Protein AF-A0A0S7EU68-F1 (afdb_monomer)

InterPro domains:
  IPR000337 GPCR, family 3 [PR00248] (78-100)
  IPR000337 GPCR, family 3 [PR00248] (123-144)
  IPR017978 GPCR family 3, C-terminal [PF00003] (44-148)
  IPR017978 GPCR family 3, C-terminal [PS50259] (50-148)
  IPR017979 GPCR, family 3, conserved site [PS00980] (1-23)
  IPR038550 GPCR, family 3, nine cysteines domain superfamily [G3DSA:2.10.50.30] (1-51)
  IPR050726 Metabotropic Glutamate Receptor [PTHR24060] (1-148)

Sequence (162 aa):
CCWHCESCDGYQYQADTYTCKMCRFDLRPNENHTGCVPIPIVKLEWSSPWAVIPVLIAVLGIIATLLVVATFVRYNDTPIVKASGRELSYVLLTGIFLCYATTFLMISTPDVFVCSLRRIFLGLGMSISYAALLTKTNRIYRIFEQGRCLSVLLDSSLQPLS

Solvent-accessible surface area (backbone atoms only — not comparable to full-atom values): 9303 Å² total; per-residue (Å²): 137,91,80,84,90,76,81,69,60,88,54,22,17,47,78,47,102,89,41,68,41,73,45,57,95,73,34,36,39,39,99,81,26,68,43,66,37,74,64,77,84,85,67,81,52,77,85,38,67,83,51,42,54,61,49,54,52,29,53,53,47,50,54,51,50,50,53,49,51,51,47,49,66,73,48,60,84,40,67,68,55,64,72,71,36,58,69,52,54,54,48,32,52,50,12,52,50,37,48,38,52,40,57,55,50,67,71,45,76,97,39,77,66,50,55,51,48,43,56,50,38,55,52,50,16,52,51,41,32,50,51,36,50,51,51,52,50,52,55,52,51,50,52,54,49,52,51,51,51,50,53,52,49,52,56,62,68,57,61,81,77,118

Structure (mmCIF, N/CA/C/O backbone):
data_AF-A0A0S7EU68-F1
#
_entry.id   AF-A0A0S7EU68-F1
#
loop_
_atom_site.group_PDB
_atom_site.id
_atom_site.type_symbol
_atom_site.label_atom_id
_atom_site.label_alt_id
_atom_site.label_comp_id
_atom_site.label_asym_id
_atom_site.label_entity_id
_atom_site.label_seq_id
_atom_site.pdbx_PDB_ins_code
_atom_site.Cartn_x
_atom_site.Cartn_y
_atom_site.Cartn_z
_atom_site.occupancy
_atom_site.B_iso_or_equiv
_atom_site.auth_seq_id
_atom_site.auth_comp_id
_atom_site.auth_asym_id
_atom_site.auth_atom_id
_atom_site.pdbx_PDB_model_num
ATOM 1 N N . CYS A 1 1 ? 41.300 20.679 -42.059 1.00 75.75 1 CYS A N 1
ATOM 2 C CA . CYS A 1 1 ? 39.995 20.581 -41.373 1.00 75.75 1 CYS A CA 1
ATOM 3 C C . CYS A 1 1 ? 40.240 20.465 -39.873 1.00 75.75 1 CYS A C 1
ATOM 5 O O . CYS A 1 1 ? 40.779 19.445 -39.463 1.00 75.75 1 CYS A O 1
ATOM 7 N N . CYS A 1 2 ? 39.914 21.495 -39.086 1.00 85.88 2 CYS A N 1
ATOM 8 C CA . CYS A 1 2 ? 39.972 21.440 -37.621 1.00 85.88 2 CYS A CA 1
ATOM 9 C C . CYS A 1 2 ? 38.558 21.210 -37.087 1.00 85.88 2 CYS A C 1
ATOM 11 O O . CYS A 1 2 ? 37.740 22.123 -37.130 1.00 85.88 2 CYS A O 1
ATOM 13 N N . TRP A 1 3 ? 38.281 19.998 -36.619 1.00 84.88 3 TRP A N 1
ATOM 14 C CA . TRP A 1 3 ? 37.032 19.658 -35.942 1.00 84.88 3 TRP A CA 1
ATOM 15 C C . TRP A 1 3 ? 37.304 19.496 -34.448 1.00 84.88 3 TRP A C 1
ATOM 17 O O . TRP A 1 3 ? 38.377 19.029 -34.064 1.00 84.88 3 TRP A O 1
ATOM 27 N N . HIS A 1 4 ? 36.338 19.883 -33.621 1.00 83.94 4 HIS A N 1
ATOM 28 C CA . HIS A 1 4 ? 36.343 19.597 -32.192 1.00 83.94 4 HIS A CA 1
ATOM 29 C C . HIS A 1 4 ? 35.424 18.400 -31.951 1.00 83.94 4 HIS A C 1
ATOM 31 O O . HIS A 1 4 ? 34.253 18.443 -32.325 1.00 83.94 4 HIS A O 1
ATOM 37 N N . CYS A 1 5 ? 35.973 17.318 -31.401 1.00 85.62 5 CYS A N 1
ATOM 38 C CA . CYS A 1 5 ? 35.199 16.125 -31.086 1.00 85.62 5 CYS A CA 1
ATOM 39 C C . CYS A 1 5 ? 34.630 16.255 -29.677 1.00 85.62 5 CYS A C 1
ATOM 41 O O . CYS A 1 5 ? 35.387 16.309 -28.711 1.00 85.62 5 CYS A O 1
ATOM 43 N N . GLU A 1 6 ? 33.307 16.243 -29.583 1.00 84.44 6 GLU A N 1
ATOM 44 C CA . GLU A 1 6 ? 32.572 16.189 -28.327 1.00 84.44 6 GLU A CA 1
ATOM 45 C C . GLU A 1 6 ? 31.592 15.016 -28.385 1.00 84.44 6 GLU A C 1
ATOM 47 O O . GLU A 1 6 ? 30.959 14.759 -29.412 1.00 84.44 6 GLU A O 1
ATOM 52 N N . SER A 1 7 ? 31.513 14.254 -27.301 1.00 81.69 7 SER A N 1
ATOM 53 C CA . SER A 1 7 ? 30.583 13.135 -27.169 1.00 81.69 7 SER A CA 1
ATOM 54 C C . SER A 1 7 ? 29.162 13.648 -26.926 1.00 81.69 7 SER A C 1
ATOM 56 O O . SER A 1 7 ? 28.958 14.480 -26.045 1.00 81.69 7 SER A O 1
ATOM 58 N N . CYS A 1 8 ? 28.175 13.129 -27.671 1.00 82.81 8 CYS A N 1
ATOM 59 C CA . CYS A 1 8 ? 26.764 13.419 -27.403 1.00 82.81 8 CYS A CA 1
ATOM 60 C C . CYS A 1 8 ? 26.403 12.923 -25.990 1.00 82.81 8 CYS A C 1
ATOM 62 O O . CYS A 1 8 ? 26.530 11.733 -25.704 1.00 82.81 8 CYS A O 1
ATOM 64 N N . ASP A 1 9 ? 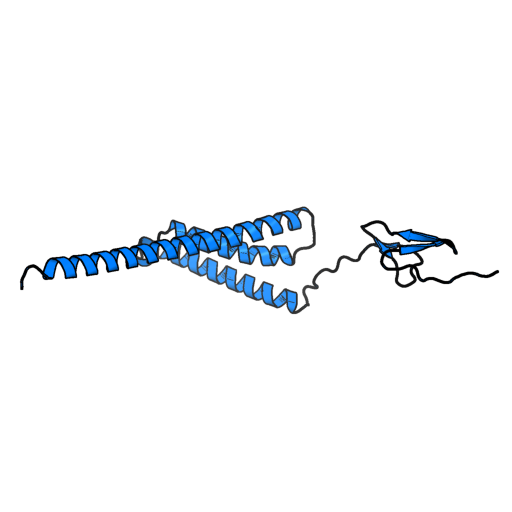25.951 13.824 -25.121 1.00 79.31 9 ASP A N 1
ATOM 65 C CA . ASP A 1 9 ? 25.712 13.517 -23.710 1.00 79.31 9 ASP A CA 1
ATOM 66 C C . ASP A 1 9 ? 24.279 13.023 -23.427 1.00 79.31 9 ASP A C 1
ATOM 68 O O . ASP A 1 9 ? 23.303 13.392 -24.095 1.00 79.31 9 ASP A O 1
ATOM 72 N N . GLY A 1 10 ? 24.152 12.191 -22.391 1.00 82.19 10 GLY A N 1
ATOM 73 C CA . GLY A 1 10 ? 22.879 11.807 -21.783 1.00 82.19 10 GLY A CA 1
ATOM 74 C C . GLY A 1 10 ? 21.874 11.152 -22.739 1.00 82.19 10 GLY A C 1
ATOM 75 O O . GLY A 1 10 ? 22.014 9.991 -23.112 1.00 82.19 10 GLY A O 1
ATOM 76 N N . TYR A 1 11 ? 20.812 11.891 -23.084 1.00 82.31 11 TYR A N 1
ATOM 77 C CA . TYR A 1 11 ? 19.657 11.421 -23.873 1.00 82.31 11 TYR A CA 1
ATOM 78 C C . TYR A 1 11 ? 19.757 11.740 -25.373 1.00 82.31 11 TYR A C 1
ATOM 80 O O . TYR A 1 11 ? 18.760 11.666 -26.102 1.00 82.31 11 TYR A O 1
ATOM 88 N N . GLN A 1 12 ? 20.938 12.145 -25.835 1.00 86.00 12 GLN A N 1
ATOM 89 C CA . GLN A 1 12 ? 21.172 12.503 -27.227 1.00 86.00 12 GLN A CA 1
ATOM 90 C C . GLN A 1 12 ? 21.737 11.330 -28.031 1.00 86.00 12 GLN A C 1
ATOM 92 O O . GLN A 1 12 ? 22.514 10.523 -27.526 1.00 86.00 12 GLN A O 1
ATOM 97 N N . TYR A 1 13 ? 21.359 11.259 -29.303 1.00 88.19 13 TYR A N 1
ATOM 98 C CA . TYR A 1 13 ? 21.927 10.350 -30.292 1.00 88.19 13 TYR A CA 1
ATOM 99 C C . TYR A 1 13 ? 22.502 11.153 -31.464 1.00 88.19 13 TYR A C 1
ATOM 101 O O . TYR A 1 13 ? 22.061 12.271 -31.751 1.00 88.19 13 TYR A O 1
ATOM 109 N N . GLN A 1 14 ? 23.490 10.587 -32.145 1.00 87.19 14 GLN A N 1
ATOM 110 C CA . GLN A 1 14 ? 24.106 11.161 -33.329 1.00 87.19 14 GLN A CA 1
ATOM 111 C C . GLN A 1 14 ? 23.172 10.974 -34.530 1.00 87.19 14 GLN A C 1
ATOM 113 O O . GLN A 1 14 ? 23.007 9.862 -35.027 1.00 87.19 14 GLN A O 1
ATOM 118 N N . ALA A 1 15 ? 22.544 12.060 -34.984 1.00 84.31 15 ALA A N 1
ATOM 119 C CA . ALA A 1 15 ? 21.666 12.031 -36.154 1.00 84.31 15 ALA A CA 1
ATOM 120 C C . ALA A 1 15 ? 22.454 12.215 -37.458 1.00 84.31 15 ALA A C 1
ATOM 122 O O . ALA A 1 15 ? 22.138 11.586 -38.461 1.00 84.31 15 ALA A O 1
ATOM 123 N 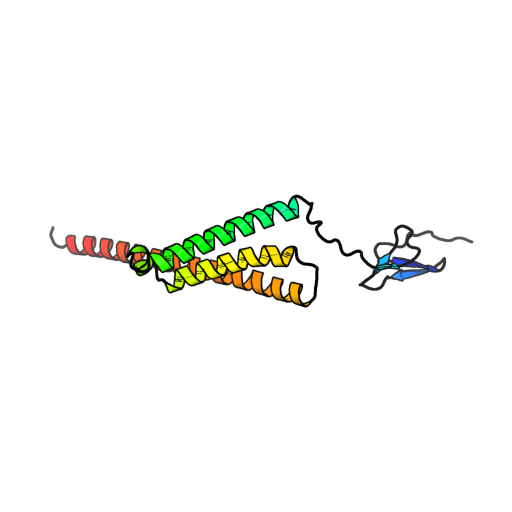N . ASP A 1 16 ? 23.496 13.046 -37.412 1.00 82.50 16 ASP A N 1
ATOM 124 C CA . ASP A 1 16 ? 24.429 13.302 -38.507 1.00 82.50 16 ASP A CA 1
ATOM 125 C C . ASP A 1 16 ? 25.856 13.378 -37.948 1.00 82.50 16 ASP A C 1
ATOM 127 O O . ASP A 1 16 ? 26.050 13.571 -36.747 1.00 82.50 16 ASP A O 1
ATOM 131 N N . THR A 1 17 ? 26.878 13.320 -38.809 1.00 80.88 17 THR A N 1
ATOM 132 C CA . THR A 1 17 ? 28.299 13.412 -38.407 1.00 80.88 17 THR A CA 1
ATOM 133 C C . THR A 1 17 ? 28.621 14.668 -37.580 1.00 80.88 17 THR A C 1
ATOM 135 O O . THR A 1 17 ? 29.595 14.667 -36.832 1.00 80.88 17 THR A O 1
ATOM 138 N N . TYR A 1 18 ? 27.786 15.711 -37.670 1.00 83.38 18 TYR A N 1
ATOM 139 C CA . TYR A 1 18 ? 27.975 17.004 -37.006 1.00 83.38 18 TYR A CA 1
ATOM 140 C C . TYR A 1 18 ? 26.847 17.400 -36.042 1.00 83.38 18 TYR A C 1
ATOM 142 O O . TYR A 1 18 ? 26.931 18.472 -35.448 1.00 83.38 18 TYR A O 1
ATOM 150 N N . THR A 1 19 ? 25.773 16.606 -35.908 1.00 85.19 19 THR A N 1
ATOM 151 C CA . THR A 1 19 ? 24.624 16.990 -35.068 1.00 85.19 19 THR A CA 1
ATOM 152 C C . THR A 1 19 ? 24.160 15.868 -34.142 1.00 85.19 19 THR A C 1
ATOM 154 O O . THR A 1 19 ? 23.893 14.741 -34.566 1.00 85.19 19 THR A O 1
ATOM 157 N N . CYS A 1 20 ? 24.018 16.212 -32.861 1.00 87.75 20 CYS A N 1
ATOM 158 C CA . CYS A 1 20 ? 23.352 15.394 -31.855 1.00 87.75 20 CYS A CA 1
ATOM 159 C C . CYS A 1 20 ? 21.890 15.854 -31.728 1.00 87.75 20 CYS A C 1
ATOM 161 O O . CYS A 1 20 ? 21.607 17.053 -31.671 1.00 87.75 20 CYS A O 1
ATOM 163 N N . LYS A 1 21 ? 20.947 14.912 -31.674 1.00 88.69 21 LYS A N 1
ATOM 164 C CA . LYS A 1 21 ? 19.521 15.184 -31.434 1.00 88.69 21 LYS A CA 1
ATOM 165 C C . LYS A 1 21 ? 19.053 14.438 -30.196 1.00 88.69 21 LYS A C 1
ATOM 167 O O . LYS A 1 21 ? 19.534 13.350 -29.902 1.00 88.69 21 LYS A O 1
ATOM 172 N N . MET A 1 22 ? 18.092 15.004 -29.473 1.00 88.50 22 MET A N 1
ATOM 173 C CA . MET A 1 22 ? 17.472 14.308 -28.344 1.00 88.50 22 MET A CA 1
ATOM 174 C C . MET A 1 22 ? 16.508 13.220 -28.819 1.00 88.50 22 MET A C 1
ATOM 176 O O . MET A 1 22 ? 15.748 13.419 -29.771 1.00 88.50 22 MET A O 1
ATOM 180 N N . CYS A 1 23 ? 16.530 12.074 -28.135 1.00 87.06 23 CYS A N 1
ATOM 181 C CA . CYS A 1 23 ? 15.503 11.051 -28.294 1.00 87.06 23 CYS A CA 1
ATOM 182 C C . CYS A 1 23 ? 14.154 11.537 -27.740 1.00 87.06 23 CYS A C 1
ATOM 184 O O . CYS A 1 23 ? 14.081 12.397 -26.860 1.00 87.06 23 CYS A O 1
ATOM 186 N N . ARG A 1 24 ? 13.063 10.966 -28.261 1.00 85.88 24 ARG A N 1
ATOM 187 C CA . ARG A 1 24 ? 11.713 11.190 -27.727 1.00 85.88 24 ARG A CA 1
ATOM 188 C C . ARG A 1 24 ? 11.607 10.593 -26.314 1.00 85.88 24 ARG A C 1
ATOM 190 O O . ARG A 1 24 ? 12.320 9.649 -26.005 1.00 85.88 24 ARG A O 1
ATOM 197 N N . PHE A 1 25 ? 10.723 11.122 -25.469 1.00 81.88 25 PHE A N 1
ATOM 198 C CA . PHE A 1 25 ? 10.642 10.786 -24.033 1.00 81.88 25 PHE A CA 1
ATOM 199 C C . PHE A 1 25 ? 10.399 9.295 -23.714 1.00 81.88 25 PHE A C 1
ATOM 201 O O . PHE A 1 25 ? 10.705 8.840 -22.617 1.00 81.88 25 PHE A O 1
ATOM 208 N N . ASP A 1 26 ? 9.830 8.540 -24.650 1.00 82.06 26 ASP A N 1
ATOM 209 C CA . ASP A 1 26 ? 9.557 7.100 -24.567 1.00 82.06 26 ASP A CA 1
ATOM 210 C C . ASP A 1 26 ? 10.730 6.218 -25.036 1.00 82.06 26 ASP A C 1
ATOM 212 O O . ASP A 1 26 ? 10.670 4.987 -24.965 1.00 82.06 26 ASP A O 1
ATOM 216 N N . LEU A 1 27 ? 11.808 6.842 -25.509 1.00 86.12 27 LEU A N 1
ATOM 217 C CA . LEU A 1 27 ? 12.965 6.190 -26.100 1.00 86.12 27 LEU A CA 1
ATOM 218 C C . LEU A 1 27 ? 14.240 6.619 -25.365 1.00 86.12 27 LEU A C 1
ATOM 220 O O . LEU A 1 27 ? 14.367 7.744 -24.888 1.00 86.12 27 LEU A O 1
ATOM 224 N N . ARG A 1 28 ? 15.226 5.729 -25.319 1.00 86.12 28 ARG A N 1
ATOM 225 C CA . ARG A 1 28 ? 16.576 6.014 -24.822 1.00 86.12 28 ARG A CA 1
ATOM 226 C C . ARG A 1 28 ? 17.599 5.814 -25.941 1.00 86.12 28 ARG A C 1
ATOM 228 O O . ARG A 1 28 ? 17.362 4.964 -26.801 1.00 86.12 28 ARG A O 1
ATOM 235 N N . PRO A 1 29 ? 18.718 6.554 -25.968 1.00 86.81 29 PRO A N 1
ATOM 236 C CA . PRO A 1 29 ? 19.789 6.267 -26.912 1.00 86.81 29 PRO A CA 1
ATOM 237 C C . PRO A 1 29 ? 20.325 4.846 -26.691 1.00 86.81 29 PRO A C 1
ATOM 239 O O . PRO A 1 29 ? 20.347 4.331 -25.571 1.00 86.81 29 PRO A O 1
ATOM 242 N N . ASN A 1 30 ? 20.694 4.186 -27.785 1.00 85.06 30 ASN A N 1
ATOM 243 C CA . ASN A 1 30 ? 21.389 2.905 -27.739 1.00 85.06 30 ASN A CA 1
ATOM 244 C C . ASN A 1 30 ? 22.811 3.089 -27.173 1.00 85.06 30 ASN A C 1
ATOM 246 O O . ASN A 1 30 ? 23.323 4.203 -27.162 1.00 85.06 30 ASN A O 1
ATOM 250 N N . GLU A 1 31 ? 23.480 2.007 -26.779 1.00 82.69 31 GLU A N 1
ATOM 251 C CA . GLU A 1 31 ? 24.829 2.042 -26.181 1.00 82.69 31 GLU A CA 1
ATOM 252 C C . GLU A 1 31 ? 25.871 2.727 -27.088 1.00 82.69 31 GLU A C 1
ATOM 254 O O . GLU A 1 31 ? 26.777 3.402 -26.614 1.00 82.69 31 GLU A O 1
ATOM 259 N N . ASN A 1 32 ? 25.677 2.640 -28.409 1.00 84.50 32 ASN A N 1
ATOM 260 C CA . ASN A 1 32 ? 26.512 3.303 -29.417 1.00 84.50 32 ASN A CA 1
ATOM 261 C C . ASN A 1 32 ? 26.054 4.730 -29.778 1.00 84.50 32 ASN A C 1
ATOM 263 O O . ASN A 1 32 ? 26.614 5.325 -30.692 1.00 84.50 32 ASN A O 1
ATOM 267 N N . HIS A 1 33 ? 25.000 5.259 -29.145 1.00 82.00 33 HIS A N 1
ATOM 268 C CA . HIS A 1 33 ? 24.402 6.573 -29.428 1.00 82.00 33 HIS A CA 1
ATOM 269 C C . HIS A 1 33 ? 24.065 6.829 -30.913 1.00 82.00 33 HIS A C 1
ATOM 271 O O . HIS A 1 33 ? 23.899 7.970 -31.327 1.00 82.00 33 HIS A O 1
ATOM 277 N N . THR A 1 34 ? 23.902 5.783 -31.728 1.00 84.25 34 THR A N 1
ATOM 278 C CA . THR A 1 34 ? 23.578 5.883 -33.166 1.00 84.25 34 THR A CA 1
ATOM 279 C C . THR A 1 34 ? 22.080 5.959 -33.454 1.00 84.25 34 THR A C 1
ATOM 281 O O . THR A 1 34 ? 21.669 6.261 -34.570 1.00 84.25 34 THR A O 1
ATOM 284 N N . GLY A 1 35 ? 21.239 5.677 -32.461 1.00 85.50 35 GLY A N 1
ATOM 285 C CA . GLY A 1 35 ? 19.791 5.690 -32.610 1.00 85.50 35 GLY A CA 1
ATOM 286 C C . GLY A 1 35 ? 19.073 5.535 -31.277 1.00 85.50 35 GLY A C 1
ATOM 287 O O . GLY A 1 35 ? 19.691 5.258 -30.249 1.00 85.50 35 GLY A O 1
ATOM 288 N N . CYS A 1 36 ? 17.755 5.709 -31.311 1.00 87.62 36 CYS A N 1
ATOM 289 C CA . CYS A 1 36 ? 16.890 5.619 -30.141 1.00 87.62 36 CYS A CA 1
ATOM 290 C C . CYS A 1 36 ? 16.183 4.258 -30.096 1.00 87.62 36 CYS A C 1
ATOM 292 O O . CYS A 1 36 ? 15.590 3.830 -31.084 1.00 87.62 36 CYS A O 1
ATOM 294 N N . VAL A 1 37 ? 16.205 3.602 -28.939 1.00 87.88 37 VAL A N 1
ATOM 295 C CA . VAL A 1 37 ? 15.522 2.331 -28.671 1.00 87.88 37 VAL A CA 1
ATOM 296 C C . VAL A 1 37 ? 14.450 2.516 -27.594 1.00 87.88 37 VAL A C 1
ATOM 298 O O . VAL A 1 37 ? 14.623 3.350 -26.701 1.00 87.88 37 VAL A O 1
ATOM 301 N N . PRO A 1 38 ? 13.334 1.768 -27.641 1.00 84.31 38 PRO A N 1
ATOM 302 C CA . PRO A 1 38 ? 12.308 1.845 -26.607 1.00 84.31 38 PRO A CA 1
ATOM 303 C C . PRO A 1 38 ? 12.863 1.415 -25.252 1.00 84.31 38 PRO A C 1
ATOM 305 O O . PRO A 1 38 ? 13.640 0.464 -25.147 1.00 84.31 38 PRO A O 1
ATOM 308 N N . ILE A 1 39 ? 12.462 2.134 -24.205 1.00 80.44 39 ILE A N 1
ATOM 309 C CA . ILE A 1 39 ? 12.900 1.856 -22.837 1.00 80.44 39 ILE A CA 1
ATOM 310 C C . ILE A 1 39 ? 12.314 0.500 -22.416 1.00 80.44 39 ILE A C 1
ATOM 312 O O . ILE A 1 39 ? 11.090 0.342 -22.413 1.00 80.44 39 ILE A O 1
ATOM 316 N N . PRO A 1 40 ? 13.152 -0.496 -22.072 1.00 72.12 40 PRO A N 1
ATOM 317 C CA . PRO A 1 40 ? 12.649 -1.801 -21.682 1.00 72.12 40 PRO A CA 1
ATOM 318 C C . PRO A 1 40 ? 11.858 -1.681 -20.379 1.00 72.12 40 PRO A C 1
ATOM 320 O O . PRO A 1 40 ? 12.304 -1.062 -19.410 1.00 72.12 40 PRO A O 1
ATOM 323 N N . ILE A 1 41 ? 10.681 -2.302 -20.346 1.00 67.88 41 ILE A N 1
ATOM 324 C CA . ILE A 1 41 ? 9.887 -2.429 -19.126 1.00 67.88 41 ILE A CA 1
ATOM 325 C C . ILE A 1 41 ? 10.612 -3.370 -18.161 1.00 67.88 41 ILE A C 1
ATOM 327 O O . ILE A 1 41 ? 10.537 -4.590 -18.283 1.00 67.88 41 ILE A O 1
ATOM 331 N N . VAL A 1 42 ? 11.331 -2.802 -17.194 1.00 67.06 42 VAL A N 1
ATOM 332 C CA . VAL A 1 42 ? 11.927 -3.573 -16.100 1.00 67.06 42 VAL A CA 1
ATOM 333 C C . VAL A 1 42 ? 10.783 -4.069 -15.220 1.00 67.06 42 VAL A C 1
ATOM 335 O O . VAL A 1 42 ? 10.285 -3.357 -14.348 1.00 67.06 42 VAL A O 1
ATOM 338 N N . LYS A 1 43 ? 10.297 -5.276 -15.503 1.00 64.19 43 LYS A N 1
ATOM 339 C CA . LYS A 1 43 ? 9.358 -5.967 -14.624 1.00 64.19 43 LYS A CA 1
ATOM 340 C C . LYS A 1 43 ? 10.168 -6.625 -13.516 1.00 64.19 43 LYS A C 1
ATOM 342 O O . LYS A 1 43 ? 11.204 -7.224 -13.788 1.00 64.19 43 LYS A O 1
ATOM 347 N N . LEU A 1 44 ? 9.702 -6.514 -12.274 1.00 64.50 44 LEU A N 1
ATOM 348 C CA . LEU A 1 44 ? 10.238 -7.345 -11.203 1.00 64.50 44 LEU A CA 1
ATOM 349 C C . LEU A 1 44 ? 9.942 -8.798 -11.573 1.00 64.50 44 LEU A C 1
ATOM 351 O O . LEU A 1 44 ? 8.782 -9.203 -11.645 1.00 64.50 44 LEU A O 1
ATOM 355 N N . GLU A 1 45 ? 10.988 -9.564 -11.857 1.00 70.31 45 GLU A N 1
ATOM 356 C CA . GLU A 1 45 ? 10.849 -10.993 -12.083 1.00 70.31 45 GLU A CA 1
ATOM 357 C C . GLU A 1 45 ? 10.286 -11.646 -10.820 1.00 70.31 45 GLU A C 1
ATOM 359 O O . GLU A 1 45 ? 10.761 -11.392 -9.711 1.00 70.31 45 GLU A O 1
ATOM 364 N N . TRP A 1 46 ? 9.280 -12.508 -10.980 1.00 67.62 46 TRP A N 1
ATOM 365 C CA . TRP A 1 46 ? 8.632 -13.217 -9.870 1.00 67.62 46 TRP A CA 1
ATOM 366 C C . TRP A 1 46 ? 9.609 -14.071 -9.054 1.00 67.62 46 TRP A C 1
ATOM 368 O O . TRP A 1 46 ? 9.346 -14.362 -7.893 1.00 67.62 46 TRP A O 1
ATOM 378 N N . SER A 1 47 ? 10.747 -14.443 -9.648 1.00 72.06 47 SER A N 1
ATOM 379 C CA . SER A 1 47 ? 11.814 -15.194 -8.985 1.00 72.06 47 SER A CA 1
ATOM 380 C C . SER A 1 47 ? 12.767 -14.318 -8.160 1.00 72.06 47 SER A C 1
ATOM 382 O O . SER A 1 47 ? 13.638 -14.851 -7.474 1.00 72.06 47 SER A O 1
ATOM 384 N N . SER A 1 48 ? 12.643 -12.988 -8.218 1.00 83.94 48 SER A N 1
ATOM 385 C CA . SER A 1 48 ? 13.490 -12.090 -7.435 1.00 83.94 48 SER A CA 1
ATOM 386 C C . SER A 1 48 ? 13.088 -12.137 -5.956 1.00 83.94 48 SER A C 1
ATOM 388 O O . SER A 1 48 ? 11.907 -11.955 -5.639 1.00 83.94 48 SER A O 1
ATOM 390 N N . PRO A 1 49 ? 14.036 -12.304 -5.015 1.00 83.19 49 PRO A N 1
ATOM 391 C CA . PRO A 1 49 ? 13.728 -12.340 -3.582 1.00 83.19 49 PRO A CA 1
ATOM 392 C C . PRO A 1 49 ? 13.021 -11.061 -3.106 1.00 83.19 49 PRO A C 1
ATOM 394 O O . PRO A 1 49 ? 12.166 -11.111 -2.222 1.00 83.19 49 PRO A O 1
ATOM 397 N N . TRP A 1 50 ? 13.302 -9.929 -3.756 1.00 83.00 50 TRP A N 1
ATOM 398 C CA . TRP A 1 50 ? 12.668 -8.637 -3.492 1.00 83.00 50 TRP A CA 1
ATOM 399 C C . TRP A 1 50 ? 11.166 -8.609 -3.806 1.00 83.00 50 TRP A C 1
ATOM 401 O O . TRP A 1 50 ? 10.443 -7.818 -3.209 1.00 83.00 50 TRP A O 1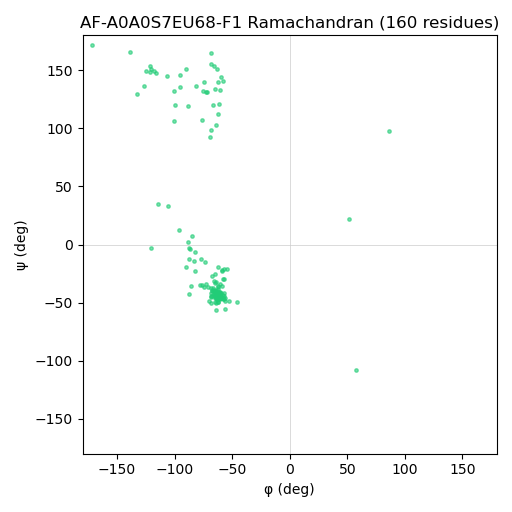
ATOM 411 N N . ALA A 1 51 ? 10.690 -9.471 -4.709 1.00 83.69 51 ALA A N 1
ATOM 412 C CA . ALA A 1 51 ? 9.269 -9.655 -5.004 1.00 83.69 51 ALA A CA 1
ATOM 413 C C . ALA A 1 51 ? 8.620 -10.692 -4.075 1.00 83.69 51 ALA A C 1
ATOM 415 O O . ALA A 1 51 ? 7.518 -10.485 -3.571 1.00 83.69 51 ALA A O 1
ATOM 416 N N . VAL A 1 52 ? 9.310 -11.808 -3.830 1.00 86.38 52 VAL A N 1
ATOM 417 C CA . VAL A 1 52 ? 8.752 -12.963 -3.110 1.00 86.38 52 VAL A CA 1
ATOM 418 C C . VAL A 1 52 ? 8.498 -12.652 -1.635 1.00 86.38 52 VAL A C 1
ATOM 420 O O . VAL A 1 52 ? 7.429 -12.969 -1.116 1.00 86.38 52 VAL A O 1
ATOM 423 N N . ILE A 1 53 ? 9.451 -11.999 -0.961 1.00 89.56 53 ILE A N 1
ATOM 424 C CA . ILE A 1 53 ? 9.347 -11.670 0.470 1.00 89.56 53 ILE A CA 1
ATOM 425 C C . ILE A 1 53 ? 8.081 -10.847 0.782 1.00 89.56 53 ILE A C 1
ATOM 427 O O . ILE A 1 53 ? 7.286 -11.289 1.616 1.00 89.56 53 ILE A O 1
ATOM 431 N N . PRO A 1 54 ? 7.828 -9.687 0.139 1.00 89.44 54 PRO A N 1
ATOM 432 C CA . PRO A 1 54 ? 6.643 -8.891 0.446 1.00 89.44 54 PRO A CA 1
ATOM 433 C C . PRO A 1 54 ? 5.337 -9.601 0.074 1.00 89.44 54 PRO A C 1
ATOM 435 O O . PRO A 1 54 ? 4.346 -9.433 0.782 1.00 89.44 54 PRO A O 1
ATOM 438 N N . VAL A 1 55 ? 5.323 -10.433 -0.974 1.00 89.44 55 VAL A N 1
ATOM 439 C CA . VAL A 1 55 ? 4.141 -11.231 -1.339 1.00 89.44 55 VAL A CA 1
ATOM 440 C C . VAL A 1 55 ? 3.812 -12.253 -0.252 1.00 89.44 55 VAL A C 1
ATOM 442 O O . VAL A 1 55 ? 2.661 -12.334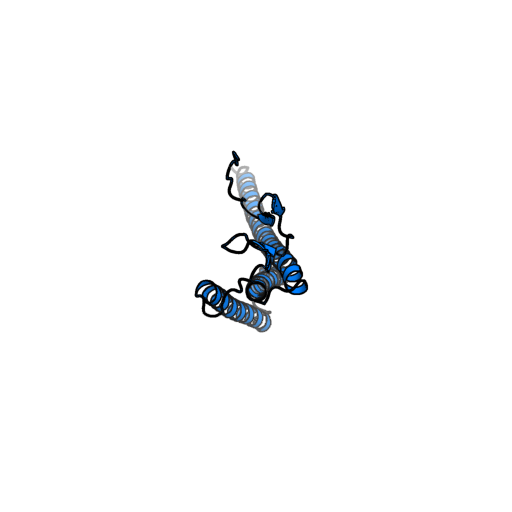 0.167 1.00 89.44 55 VAL A O 1
ATOM 445 N N . LEU A 1 56 ? 4.802 -12.987 0.262 1.00 91.88 56 LEU A N 1
ATOM 446 C CA . LEU A 1 56 ? 4.586 -13.945 1.352 1.00 91.88 56 LEU A CA 1
ATOM 447 C C . LEU A 1 56 ? 4.040 -13.259 2.607 1.00 91.88 56 LEU A C 1
ATOM 449 O O . LEU A 1 56 ? 3.062 -13.724 3.193 1.00 91.88 56 LEU A O 1
ATOM 453 N N . ILE A 1 57 ? 4.627 -12.122 2.985 1.00 92.81 57 ILE A N 1
ATOM 454 C CA . ILE A 1 57 ? 4.162 -11.317 4.121 1.00 92.81 57 ILE A CA 1
ATOM 455 C C . ILE A 1 57 ? 2.727 -10.830 3.886 1.00 92.81 57 ILE A C 1
ATOM 457 O O . ILE A 1 57 ? 1.912 -10.873 4.806 1.00 92.81 57 ILE A O 1
ATOM 461 N N . ALA A 1 58 ? 2.393 -10.406 2.665 1.00 93.25 58 ALA A N 1
ATOM 462 C CA . ALA A 1 58 ? 1.047 -9.966 2.323 1.00 93.25 58 ALA A CA 1
ATOM 463 C C . ALA A 1 58 ? 0.024 -11.108 2.397 1.00 93.25 58 ALA A C 1
ATOM 465 O O . ALA A 1 58 ? -1.052 -10.914 2.956 1.00 93.25 58 ALA A O 1
ATOM 466 N N . VAL A 1 59 ? 0.357 -12.306 1.905 1.00 93.06 59 VAL A N 1
ATOM 467 C CA . VAL A 1 59 ? -0.516 -13.489 2.001 1.00 93.06 59 VAL A CA 1
ATOM 468 C C . VAL A 1 59 ? -0.760 -13.866 3.463 1.00 93.06 59 VAL A C 1
ATOM 470 O O . VAL A 1 59 ? -1.911 -14.010 3.874 1.00 93.06 59 VAL A O 1
ATOM 473 N N . LEU A 1 60 ? 0.302 -13.974 4.267 1.00 95.19 60 LEU A N 1
ATOM 474 C CA . LEU A 1 60 ? 0.188 -14.274 5.698 1.00 95.19 60 LEU A CA 1
ATOM 475 C C . LEU A 1 60 ? -0.614 -13.199 6.438 1.00 95.19 60 LEU A C 1
ATOM 477 O O . LEU A 1 60 ? -1.465 -13.519 7.267 1.00 95.19 60 LEU A O 1
ATOM 481 N N . GLY A 1 61 ? -0.385 -11.932 6.096 1.00 92.94 61 GLY A N 1
ATOM 482 C CA . GLY A 1 61 ? -1.127 -10.793 6.617 1.00 92.94 61 GLY A CA 1
ATOM 483 C C . GLY A 1 61 ? -2.619 -10.866 6.304 1.00 92.94 61 GLY A C 1
ATOM 484 O O . GLY A 1 61 ? -3.439 -10.704 7.205 1.00 92.94 61 GLY A O 1
ATOM 485 N N . ILE A 1 62 ? -2.990 -11.187 5.061 1.00 92.75 62 ILE A N 1
ATOM 486 C CA . ILE A 1 62 ? -4.394 -11.356 4.662 1.00 92.75 62 ILE A CA 1
ATOM 487 C C . ILE A 1 62 ? -5.039 -12.504 5.441 1.00 92.75 62 ILE A C 1
ATOM 489 O O . ILE A 1 62 ? -6.112 -12.316 6.013 1.00 92.75 62 ILE A O 1
ATOM 493 N N . ILE A 1 63 ? -4.377 -13.660 5.539 1.00 93.88 63 ILE A N 1
ATOM 494 C CA . ILE A 1 63 ? -4.886 -14.803 6.314 1.00 93.88 63 ILE A CA 1
ATOM 495 C C . ILE A 1 63 ? -5.111 -14.393 7.774 1.00 93.88 63 ILE A C 1
ATOM 497 O O . ILE A 1 63 ? -6.189 -14.626 8.319 1.00 93.88 63 ILE A O 1
ATOM 501 N N . ALA A 1 64 ? -4.140 -13.716 8.391 1.00 92.12 64 ALA A N 1
ATOM 502 C CA . ALA A 1 64 ? -4.271 -13.213 9.753 1.00 92.12 64 ALA A CA 1
ATOM 503 C C . ALA A 1 64 ? -5.444 -12.229 9.891 1.00 92.12 64 ALA A C 1
ATOM 505 O O . ALA A 1 64 ? -6.249 -12.368 10.810 1.00 92.12 64 ALA A O 1
ATOM 506 N N . THR A 1 65 ? -5.609 -11.277 8.963 1.00 89.88 65 THR A N 1
ATOM 507 C CA . THR A 1 65 ? -6.749 -10.346 8.997 1.00 89.88 65 THR A CA 1
ATOM 508 C C . THR A 1 65 ? -8.087 -11.067 8.879 1.00 89.88 65 THR A C 1
ATOM 510 O O . THR A 1 65 ? -8.997 -10.757 9.642 1.00 89.88 65 THR A O 1
ATOM 513 N N . LEU A 1 66 ? -8.206 -12.070 8.003 1.00 89.19 66 LEU A N 1
ATOM 514 C CA . LEU A 1 66 ? -9.425 -12.867 7.858 1.00 89.19 66 LEU A CA 1
ATOM 515 C C . LEU A 1 66 ? -9.737 -13.664 9.125 1.00 89.19 66 LEU A C 1
ATOM 517 O O . LEU A 1 66 ? -10.891 -13.697 9.544 1.00 89.19 66 LEU A O 1
ATOM 521 N N . LEU A 1 67 ? -8.726 -14.253 9.771 1.00 89.88 67 LEU A N 1
ATOM 522 C CA . LEU A 1 67 ? -8.896 -14.942 11.052 1.00 89.88 67 LEU A CA 1
ATOM 523 C C . LEU A 1 67 ? -9.393 -13.989 12.141 1.00 89.88 67 LEU A C 1
ATOM 525 O O . LEU A 1 67 ? -10.293 -14.343 12.906 1.00 89.88 67 LEU A O 1
ATOM 529 N N . VAL A 1 68 ? -8.859 -12.767 12.189 1.00 86.75 68 VAL A N 1
ATOM 530 C CA . VAL A 1 68 ? -9.339 -11.738 13.115 1.00 86.75 68 VAL A CA 1
ATOM 531 C C . VAL A 1 68 ? -10.787 -11.370 12.785 1.00 86.75 68 VAL A C 1
ATOM 533 O O . VAL A 1 68 ? -11.623 -11.440 13.679 1.00 86.75 68 VAL A O 1
ATOM 536 N N . VAL A 1 69 ? -11.132 -11.068 11.527 1.00 84.38 69 VAL A N 1
ATOM 537 C CA . VAL A 1 69 ? -12.524 -10.770 11.129 1.00 84.38 69 VAL A CA 1
ATOM 538 C C . VAL A 1 69 ? -13.463 -11.914 11.511 1.00 84.38 69 VAL A C 1
ATOM 540 O O . VAL A 1 69 ? -14.489 -11.676 12.143 1.00 84.38 69 VAL A O 1
ATOM 543 N N . ALA A 1 70 ? -13.109 -13.158 11.186 1.00 85.62 70 ALA A N 1
ATOM 544 C CA . ALA A 1 70 ? -13.915 -14.334 11.496 1.00 85.62 70 ALA A CA 1
ATOM 545 C C . ALA A 1 70 ? -14.124 -14.495 13.007 1.00 85.62 70 ALA A C 1
ATOM 547 O O . ALA A 1 70 ? -15.242 -14.746 13.456 1.00 85.62 70 ALA A O 1
ATOM 548 N N . THR A 1 71 ? -13.072 -14.281 13.800 1.00 84.44 71 THR A N 1
ATOM 549 C CA . THR A 1 71 ? -13.153 -14.302 15.266 1.00 84.44 71 THR A CA 1
ATOM 550 C C . THR A 1 71 ? -14.070 -13.190 15.773 1.00 84.44 71 THR A C 1
ATOM 552 O O . THR A 1 71 ? -14.947 -13.450 16.589 1.00 84.44 71 THR A O 1
ATOM 555 N N . PHE A 1 72 ? -13.944 -11.969 15.253 1.00 77.62 72 PHE A N 1
ATOM 556 C CA . PHE A 1 72 ? -14.802 -10.841 15.626 1.00 77.62 72 PHE A CA 1
ATOM 557 C C . PHE A 1 72 ? -16.277 -11.087 15.287 1.00 77.62 72 PHE A C 1
ATOM 559 O O . PHE A 1 72 ? -17.148 -10.797 16.104 1.00 77.62 72 PHE A O 1
ATOM 566 N N . VAL A 1 73 ? -16.567 -11.659 14.115 1.00 79.3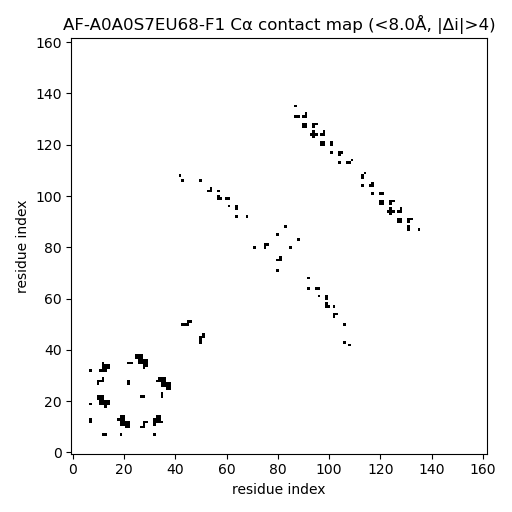8 73 VAL A N 1
ATOM 567 C CA . VAL A 1 73 ? -17.933 -12.018 13.705 1.00 79.38 73 VAL A CA 1
ATOM 568 C C . VAL A 1 73 ? -18.480 -13.149 14.577 1.00 79.38 73 VAL A C 1
ATOM 570 O O . VAL A 1 73 ? -19.643 -13.108 14.976 1.00 79.38 73 VAL A O 1
ATOM 573 N N . ARG A 1 74 ? -17.656 -14.150 14.916 1.00 80.38 74 ARG A N 1
ATOM 574 C CA . ARG A 1 74 ? -18.089 -15.319 15.693 1.00 80.38 74 ARG A CA 1
ATOM 575 C C . ARG A 1 74 ? -18.259 -15.035 17.185 1.00 80.38 74 ARG A C 1
ATOM 577 O O . ARG A 1 74 ? -19.155 -15.615 17.798 1.00 80.38 74 ARG A O 1
ATOM 584 N N . TYR A 1 75 ? -17.419 -14.166 17.743 1.00 74.94 75 TYR A N 1
ATOM 585 C CA . TYR A 1 75 ? -17.413 -13.725 19.141 1.00 74.94 75 TYR A CA 1
ATOM 586 C C . TYR A 1 75 ? -17.955 -12.298 19.289 1.00 74.94 75 TYR A C 1
ATOM 588 O O . TYR A 1 75 ? -17.521 -11.553 20.170 1.00 74.94 75 TYR A O 1
ATOM 596 N N . ASN A 1 76 ? -18.915 -11.910 18.445 1.00 65.31 76 ASN A N 1
ATOM 597 C CA . ASN A 1 76 ? -19.490 -10.560 18.409 1.00 65.31 76 ASN A CA 1
ATOM 598 C C . ASN A 1 76 ? -20.086 -10.117 19.768 1.00 65.31 76 ASN A C 1
ATOM 600 O O . ASN A 1 76 ? -20.196 -8.922 20.039 1.00 65.31 76 ASN A O 1
ATOM 604 N N . ASP A 1 77 ? -20.410 -11.076 20.644 1.00 60.97 77 ASP A N 1
ATOM 605 C CA . ASP A 1 77 ? -20.922 -10.855 22.003 1.00 60.97 77 ASP A CA 1
ATOM 606 C C . ASP A 1 77 ? -19.841 -10.679 23.082 1.00 60.97 77 ASP A C 1
ATOM 608 O O . ASP A 1 77 ? -20.161 -10.399 24.239 1.00 60.97 77 ASP A O 1
ATOM 612 N N . THR A 1 78 ? -18.551 -10.807 22.750 1.00 60.91 78 THR A N 1
ATOM 613 C CA . THR A 1 78 ? -17.492 -10.591 23.745 1.00 60.91 78 THR A CA 1
ATOM 614 C C . THR A 1 78 ? -17.361 -9.100 24.100 1.00 60.91 78 THR A C 1
ATOM 616 O O . THR A 1 78 ? -17.251 -8.241 23.216 1.00 60.91 78 THR A O 1
ATOM 619 N N . PRO A 1 79 ? -17.329 -8.747 25.402 1.00 53.03 79 PRO A N 1
ATOM 620 C CA . PRO A 1 79 ? -17.361 -7.356 25.875 1.00 53.03 79 PRO A CA 1
ATOM 621 C C . PRO A 1 79 ? -16.156 -6.521 25.405 1.00 53.03 79 PRO A C 1
ATOM 623 O O . PRO A 1 79 ? -16.235 -5.294 25.351 1.00 53.03 79 PRO A O 1
ATOM 626 N N . ILE A 1 80 ? -15.071 -7.181 24.991 1.00 58.28 80 ILE A N 1
ATOM 627 C CA . ILE A 1 80 ? -13.854 -6.569 24.444 1.00 58.28 80 ILE A CA 1
ATOM 628 C C . ILE A 1 80 ? -14.149 -5.845 23.116 1.00 58.28 80 ILE A C 1
ATOM 630 O O . ILE A 1 80 ? -13.746 -4.695 22.928 1.00 58.28 80 ILE A O 1
ATOM 634 N N . VAL A 1 81 ? -14.912 -6.476 22.215 1.00 55.59 81 VAL A N 1
ATOM 635 C CA . VAL A 1 81 ? -15.284 -5.912 20.903 1.00 55.59 81 VAL A CA 1
ATOM 636 C C . VAL A 1 81 ? -16.316 -4.788 21.059 1.00 55.59 81 VAL A C 1
ATOM 638 O O . VAL A 1 81 ? -16.281 -3.777 20.353 1.00 55.59 81 VAL A O 1
ATOM 641 N N . LYS A 1 82 ? -17.203 -4.926 22.048 1.00 53.34 82 LYS A N 1
ATOM 642 C CA . LYS A 1 82 ? -18.261 -3.958 22.357 1.00 53.34 82 LYS A CA 1
ATOM 643 C C . LYS A 1 82 ? -17.711 -2.660 22.969 1.00 53.34 82 LYS A C 1
ATOM 645 O O . LYS A 1 82 ? -18.186 -1.582 22.622 1.00 53.34 82 LYS A O 1
ATOM 650 N N . ALA A 1 83 ? -16.675 -2.742 23.809 1.00 55.34 83 ALA A N 1
ATOM 651 C CA . ALA A 1 83 ? -16.050 -1.580 24.453 1.00 55.34 83 ALA A CA 1
ATOM 652 C C . ALA A 1 83 ? -15.097 -0.792 23.527 1.00 55.34 83 ALA A C 1
ATOM 654 O O . ALA A 1 83 ? -15.025 0.444 23.594 1.00 55.34 83 ALA A O 1
ATOM 655 N N . SER A 1 84 ? -14.382 -1.486 22.630 1.00 63.09 84 SER A N 1
ATOM 656 C CA . SER A 1 84 ? -13.397 -0.861 21.728 1.00 63.09 84 SER A CA 1
ATOM 657 C C . SER A 1 84 ? -14.030 -0.051 20.583 1.00 63.09 84 SER A C 1
ATOM 659 O O . SER A 1 84 ? -13.373 0.815 20.013 1.00 63.09 84 SER A O 1
ATOM 661 N N . GLY A 1 85 ? -15.328 -0.235 20.317 1.00 67.81 85 GLY A N 1
ATOM 662 C CA . GLY A 1 85 ? -16.044 0.410 19.215 1.00 67.81 85 GLY A CA 1
ATOM 663 C C . GLY A 1 85 ? -15.892 -0.404 17.932 1.00 67.81 85 GLY A C 1
ATOM 664 O O . GLY A 1 85 ? -14.886 -0.287 17.236 1.00 67.81 85 GLY A O 1
ATOM 665 N N . ARG A 1 86 ? -16.902 -1.234 17.636 1.00 72.50 86 ARG A N 1
ATOM 666 C CA . ARG A 1 86 ? -16.952 -2.133 16.466 1.00 72.50 86 ARG A CA 1
ATOM 667 C C . ARG A 1 86 ? -16.534 -1.428 15.176 1.00 72.50 86 ARG A C 1
ATOM 669 O O . ARG A 1 86 ? -15.628 -1.899 14.497 1.00 72.50 86 ARG A O 1
ATOM 676 N N . GLU A 1 87 ? -17.114 -0.257 14.929 1.00 80.25 87 GLU A N 1
ATOM 677 C CA . GLU A 1 87 ? -16.841 0.592 13.766 1.00 80.25 87 GLU A CA 1
ATOM 678 C C . GLU A 1 87 ? -15.340 0.885 13.587 1.00 80.25 87 GLU A C 1
ATOM 680 O O . GLU A 1 87 ? -14.787 0.668 12.514 1.00 80.25 87 GLU A O 1
ATOM 685 N N . LEU A 1 88 ? -14.641 1.302 14.651 1.00 81.06 88 LEU A N 1
ATOM 686 C CA . LEU A 1 88 ? -13.221 1.675 14.574 1.00 81.06 88 LEU A CA 1
ATOM 687 C C . LEU A 1 88 ? -12.319 0.478 14.265 1.00 81.06 88 LEU A C 1
ATOM 689 O O . LEU A 1 88 ? -11.349 0.614 13.519 1.00 81.06 88 LEU A O 1
ATOM 693 N N . SER A 1 89 ? -12.634 -0.693 14.824 1.00 84.19 89 SER A N 1
ATOM 694 C CA . SER A 1 89 ? -11.879 -1.914 14.539 1.00 84.19 89 SER A CA 1
ATOM 695 C C . SER A 1 89 ? -12.074 -2.350 13.087 1.00 84.19 89 SER A C 1
ATOM 697 O O . SER A 1 89 ? -11.091 -2.659 12.420 1.00 84.19 89 SER A O 1
ATOM 699 N N . TYR A 1 90 ? -13.306 -2.319 12.567 1.00 83.06 90 TYR A N 1
ATOM 700 C CA . TYR A 1 90 ? -13.574 -2.636 11.160 1.00 83.06 90 TYR A CA 1
ATOM 701 C C . TYR A 1 90 ? -12.866 -1.676 10.202 1.00 83.06 90 TYR A C 1
ATOM 703 O O . TYR A 1 90 ? -12.270 -2.121 9.220 1.00 83.06 90 TYR A O 1
ATOM 711 N N . VAL A 1 91 ? -12.861 -0.376 10.508 1.00 87.94 91 VAL A N 1
ATOM 712 C CA . VAL A 1 91 ? -12.142 0.635 9.719 1.00 87.94 91 VAL A CA 1
ATOM 713 C C . VAL A 1 91 ? -10.637 0.348 9.699 1.00 87.94 91 VAL A C 1
ATOM 715 O O . VAL A 1 91 ? -10.025 0.351 8.631 1.00 87.94 91 VAL A O 1
ATOM 718 N N . LEU A 1 92 ? -10.040 0.029 10.853 1.00 88.06 92 LEU A N 1
ATOM 719 C CA . LEU A 1 92 ? -8.616 -0.301 10.948 1.00 88.06 92 LEU A CA 1
ATOM 720 C C . LEU A 1 92 ? -8.265 -1.586 10.180 1.00 88.06 92 LEU A C 1
ATOM 722 O O . LEU A 1 92 ? -7.298 -1.598 9.422 1.00 88.06 92 LEU A O 1
ATOM 726 N N . LEU A 1 93 ? -9.066 -2.649 10.323 1.00 86.94 93 LEU A N 1
ATOM 727 C CA . LEU A 1 93 ? -8.866 -3.892 9.570 1.00 86.94 93 LEU A CA 1
ATOM 728 C C . LEU A 1 93 ? -9.001 -3.678 8.058 1.00 86.94 93 LEU A C 1
ATOM 730 O O . LEU A 1 93 ? -8.218 -4.240 7.295 1.00 86.94 93 LEU A O 1
ATOM 734 N N . THR A 1 94 ? -9.944 -2.837 7.631 1.00 87.62 94 THR A N 1
ATOM 735 C CA . THR A 1 94 ? -10.109 -2.481 6.217 1.00 87.62 94 THR A CA 1
ATOM 736 C C . THR A 1 94 ? -8.867 -1.757 5.696 1.00 87.62 94 THR A C 1
ATOM 738 O O . THR A 1 94 ? -8.351 -2.122 4.645 1.00 87.62 94 THR A O 1
ATOM 741 N N . GLY A 1 95 ? -8.319 -0.796 6.449 1.00 90.62 95 GLY A N 1
ATOM 742 C CA . GLY A 1 95 ? -7.067 -0.117 6.094 1.00 90.62 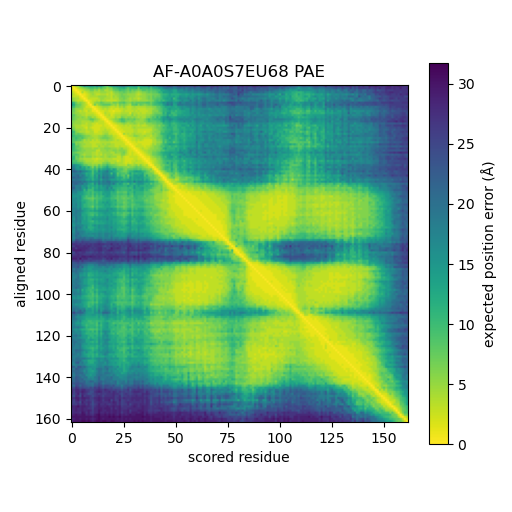95 GLY A CA 1
ATOM 743 C C . GLY A 1 95 ? -5.888 -1.083 5.931 1.00 90.62 95 GLY A C 1
ATOM 744 O O . GLY A 1 95 ? -5.186 -1.036 4.923 1.00 90.62 95 GLY A O 1
ATOM 745 N N . ILE A 1 96 ? -5.722 -2.019 6.869 1.00 90.62 96 ILE A N 1
ATOM 746 C CA . ILE A 1 96 ? -4.664 -3.042 6.823 1.00 90.62 96 ILE A CA 1
ATOM 747 C C . ILE A 1 96 ? -4.832 -3.965 5.607 1.00 90.62 96 ILE A C 1
ATOM 749 O O . ILE A 1 96 ? -3.859 -4.244 4.904 1.00 90.62 96 ILE A O 1
ATOM 753 N N . PHE A 1 97 ? -6.058 -4.413 5.323 1.00 90.00 97 PHE A N 1
ATOM 754 C CA . PHE A 1 97 ? -6.347 -5.238 4.151 1.00 90.00 97 PHE A CA 1
ATOM 755 C C . PHE A 1 97 ? -6.002 -4.509 2.845 1.00 90.00 97 PHE A C 1
ATOM 757 O O . PHE A 1 97 ? -5.356 -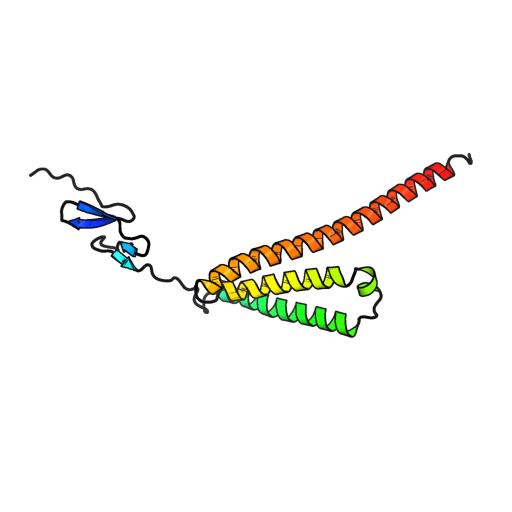5.085 1.970 1.00 90.00 97 PHE A O 1
ATOM 764 N N . LEU A 1 98 ? -6.360 -3.224 2.734 1.00 90.00 98 LEU A N 1
ATOM 765 C CA . LEU A 1 98 ? -6.008 -2.394 1.579 1.00 90.00 98 LEU A CA 1
ATOM 766 C C . LEU A 1 98 ? -4.486 -2.249 1.432 1.00 90.00 98 LEU A C 1
ATOM 768 O O . LEU A 1 98 ? -3.971 -2.366 0.319 1.00 90.00 98 LEU A O 1
ATOM 772 N N . CYS A 1 99 ? -3.745 -2.077 2.530 1.00 90.25 99 CYS A N 1
ATOM 773 C CA . CYS A 1 99 ? -2.280 -2.051 2.501 1.00 90.25 99 CYS A CA 1
ATOM 774 C C . CYS A 1 99 ? -1.697 -3.359 1.939 1.00 90.25 99 CYS A C 1
ATOM 776 O O . CYS A 1 99 ? -0.851 -3.306 1.046 1.00 90.25 99 CYS A O 1
ATOM 778 N N . TYR A 1 100 ? -2.187 -4.526 2.379 1.00 90.56 100 TYR A N 1
ATOM 779 C CA . TYR A 1 100 ? -1.745 -5.813 1.829 1.00 90.56 100 TYR A CA 1
ATOM 780 C C . TYR A 1 100 ? -2.136 -6.002 0.359 1.00 90.56 100 TYR A C 1
ATOM 782 O O . TYR A 1 100 ? -1.314 -6.466 -0.430 1.00 90.56 100 TYR A O 1
ATOM 790 N N . ALA A 1 101 ? -3.343 -5.591 -0.040 1.00 88.75 101 ALA A N 1
ATOM 791 C CA . ALA A 1 101 ? -3.784 -5.625 -1.436 1.00 88.75 101 ALA A CA 1
ATOM 792 C C . ALA A 1 101 ? -2.889 -4.763 -2.344 1.00 88.75 101 ALA A C 1
ATOM 794 O O . ALA A 1 101 ? -2.608 -5.121 -3.489 1.00 88.75 101 ALA A O 1
ATOM 795 N N . THR A 1 102 ? -2.368 -3.653 -1.820 1.00 87.88 102 THR A N 1
ATOM 796 C CA . THR A 1 102 ? -1.504 -2.753 -2.589 1.00 87.88 102 THR A CA 1
ATOM 797 C C . THR A 1 102 ? -0.150 -3.384 -2.934 1.00 87.88 102 THR A C 1
ATOM 799 O O . THR A 1 102 ? 0.427 -3.069 -3.977 1.00 87.88 102 THR A O 1
ATOM 802 N N . THR A 1 103 ? 0.327 -4.333 -2.124 1.00 88.12 103 THR A N 1
ATOM 803 C CA . THR A 1 103 ? 1.508 -5.162 -2.424 1.00 88.12 103 THR A CA 1
ATOM 804 C C . THR A 1 103 ? 1.302 -6.026 -3.673 1.00 88.12 103 THR A C 1
ATOM 806 O O . THR A 1 103 ? 2.222 -6.193 -4.470 1.00 88.12 103 THR A O 1
ATOM 809 N N . PHE A 1 104 ? 0.084 -6.523 -3.907 1.00 86.06 104 PHE A N 1
ATOM 810 C CA . PHE A 1 104 ? -0.242 -7.271 -5.127 1.00 86.06 104 PHE A CA 1
ATOM 811 C C . PHE A 1 104 ? -0.366 -6.355 -6.352 1.00 86.06 104 PHE A C 1
ATOM 813 O O . PHE A 1 104 ? 0.076 -6.704 -7.444 1.00 86.06 104 PHE A O 1
ATOM 820 N N . LEU A 1 105 ? -0.899 -5.143 -6.180 1.00 85.00 105 LEU A N 1
ATOM 821 C CA . LEU A 1 105 ? -0.926 -4.148 -7.258 1.00 85.00 105 LEU A CA 1
ATOM 822 C C . LEU A 1 105 ? 0.486 -3.698 -7.660 1.00 85.00 105 LEU A C 1
ATOM 824 O O . LEU A 1 105 ? 0.739 -3.431 -8.830 1.00 85.00 105 LEU A O 1
ATOM 828 N N . MET A 1 106 ? 1.415 -3.650 -6.704 1.00 80.25 106 MET A N 1
ATOM 829 C CA . MET A 1 106 ? 2.830 -3.354 -6.940 1.00 80.25 106 MET A CA 1
ATOM 830 C C . MET A 1 106 ? 3.513 -4.342 -7.885 1.00 80.25 106 MET A C 1
ATOM 832 O O . MET A 1 106 ? 4.309 -3.915 -8.717 1.00 80.25 106 MET A O 1
ATOM 836 N N . ILE A 1 107 ? 3.230 -5.640 -7.731 1.00 80.25 107 ILE A N 1
ATOM 837 C CA . ILE A 1 107 ? 3.851 -6.694 -8.544 1.00 80.25 107 ILE A CA 1
ATOM 838 C C . ILE A 1 107 ? 3.157 -6.866 -9.900 1.00 80.25 107 ILE A C 1
ATOM 840 O O . ILE A 1 107 ? 3.754 -7.368 -10.851 1.00 80.25 107 ILE A O 1
ATOM 844 N N . SER A 1 108 ? 1.891 -6.450 -10.002 1.00 80.31 108 SER A N 1
ATOM 845 C CA . SER A 1 108 ? 1.136 -6.551 -11.247 1.00 80.31 108 SER A CA 1
ATOM 846 C C . SER A 1 108 ? 1.748 -5.694 -12.361 1.00 80.31 108 SER A C 1
ATOM 848 O O . SER A 1 108 ? 2.418 -4.689 -12.117 1.00 80.31 108 SER A O 1
ATOM 850 N N . THR A 1 109 ? 1.562 -6.124 -13.611 1.00 75.25 109 THR A N 1
ATOM 851 C CA . THR A 1 109 ? 2.186 -5.476 -14.769 1.00 75.25 109 THR A CA 1
ATOM 852 C C . THR A 1 109 ? 1.791 -4.002 -14.869 1.00 75.25 109 THR A C 1
ATOM 854 O O . THR A 1 109 ? 0.624 -3.687 -14.633 1.00 75.25 109 THR A O 1
ATOM 857 N N . PRO A 1 110 ? 2.728 -3.107 -15.245 1.00 74.00 110 PRO A N 1
ATOM 858 C CA . PRO A 1 110 ? 2.457 -1.678 -15.313 1.00 74.00 110 PRO A CA 1
ATOM 859 C C . PRO A 1 110 ? 1.402 -1.396 -16.387 1.00 74.00 110 PRO A C 1
ATOM 861 O O . PRO A 1 110 ? 1.695 -1.418 -17.578 1.00 74.00 110 PRO A O 1
ATOM 864 N N . ASP A 1 111 ? 0.178 -1.146 -15.934 1.00 80.56 111 ASP A N 1
ATOM 865 C CA . ASP A 1 111 ? -0.958 -0.691 -16.730 1.00 80.56 111 ASP A CA 1
ATOM 866 C C . ASP A 1 111 ? -1.443 0.659 -16.180 1.00 80.56 111 ASP A C 1
ATOM 868 O O . ASP A 1 111 ? -1.298 0.944 -14.986 1.00 80.56 111 ASP A O 1
ATOM 872 N N . VAL A 1 112 ? -2.016 1.513 -17.030 1.00 84.75 112 VAL A N 1
ATOM 873 C CA . VAL A 1 112 ? -2.519 2.839 -16.627 1.00 84.75 112 VAL A CA 1
ATOM 874 C C . VAL A 1 112 ? -3.590 2.742 -15.537 1.00 84.75 112 VAL A C 1
ATOM 876 O O . VAL A 1 112 ? -3.618 3.565 -14.613 1.00 84.75 112 VAL A O 1
ATOM 879 N N . PHE A 1 113 ? -4.424 1.702 -15.589 1.00 85.31 113 PHE A N 1
ATOM 880 C CA . PHE A 1 113 ? -5.448 1.440 -14.587 1.00 85.31 113 PHE A CA 1
ATOM 881 C C . PHE A 1 113 ? -4.820 1.001 -13.263 1.00 85.31 113 PHE A C 1
ATOM 883 O O . PHE A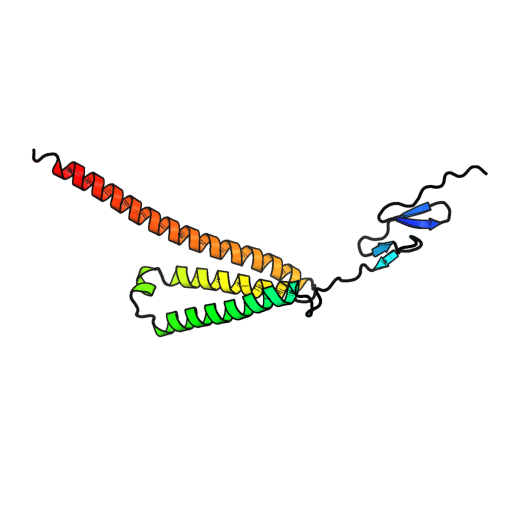 1 113 ? -5.098 1.584 -12.213 1.00 85.31 113 PHE A O 1
ATOM 890 N N . VAL A 1 114 ? -3.896 0.039 -13.319 1.00 86.50 114 VAL A N 1
ATOM 891 C CA . VAL A 1 114 ? -3.147 -0.456 -12.153 1.00 86.50 114 VAL A CA 1
ATOM 892 C C . VAL A 1 114 ? -2.383 0.677 -11.469 1.00 86.50 114 VAL A C 1
ATOM 894 O O . VAL A 1 114 ? -2.406 0.791 -10.245 1.00 86.50 114 VAL A O 1
ATOM 897 N N . CYS A 1 115 ? -1.735 1.550 -12.240 1.00 86.50 115 CYS A N 1
ATOM 898 C CA . CYS A 1 115 ? -0.952 2.663 -11.711 1.00 86.50 115 CYS A CA 1
ATOM 899 C C . CYS A 1 115 ? -1.839 3.685 -10.978 1.00 86.50 115 CYS A C 1
ATOM 901 O O . CYS A 1 115 ? -1.491 4.162 -9.892 1.00 86.50 115 CYS A O 1
ATOM 903 N N . SER A 1 116 ? -3.023 3.959 -11.531 1.00 90.31 116 SER A N 1
ATOM 904 C CA . SER A 1 116 ? -4.026 4.831 -10.913 1.00 90.31 116 SER A CA 1
ATOM 905 C C . SER A 1 116 ? -4.564 4.231 -9.613 1.00 90.31 116 SER A C 1
ATOM 907 O O . SER A 1 116 ? -4.543 4.891 -8.572 1.00 90.31 116 SER A O 1
ATOM 909 N N . LEU A 1 117 ? -4.963 2.954 -9.645 1.00 87.94 117 LEU A N 1
ATOM 910 C CA . LEU A 1 117 ? -5.416 2.228 -8.460 1.00 87.94 117 LEU A CA 1
ATOM 911 C C . LEU A 1 117 ? -4.351 2.228 -7.371 1.00 87.94 117 LEU A C 1
ATOM 913 O O . LEU A 1 117 ? -4.639 2.546 -6.222 1.00 87.94 117 LEU A O 1
ATOM 917 N N . ARG A 1 118 ? -3.101 1.938 -7.726 1.00 88.06 118 ARG A N 1
ATOM 918 C CA . ARG A 1 118 ? -1.995 1.884 -6.775 1.00 88.06 118 ARG A CA 1
ATOM 919 C C . ARG A 1 118 ? -1.817 3.199 -6.015 1.00 88.06 118 ARG A C 1
ATOM 921 O O . ARG A 1 118 ? -1.626 3.172 -4.803 1.00 88.06 118 ARG A O 1
ATOM 928 N N . ARG A 1 119 ? -1.924 4.346 -6.693 1.00 89.19 119 ARG A N 1
ATOM 929 C CA . ARG A 1 119 ? -1.850 5.666 -6.045 1.00 89.19 119 ARG A CA 1
ATOM 930 C C . ARG A 1 119 ? -2.996 5.875 -5.052 1.00 89.19 119 ARG A C 1
ATOM 932 O O . ARG A 1 119 ? -2.765 6.365 -3.950 1.00 89.19 119 ARG A O 1
ATOM 939 N N . ILE A 1 120 ? -4.206 5.475 -5.434 1.00 91.62 120 ILE A N 1
ATOM 940 C CA . ILE A 1 120 ? -5.409 5.625 -4.610 1.00 91.62 120 ILE A CA 1
ATOM 941 C C . ILE A 1 120 ? -5.344 4.707 -3.384 1.00 91.62 120 ILE A C 1
ATOM 943 O O . ILE A 1 120 ? -5.518 5.177 -2.263 1.00 91.62 120 ILE A O 1
ATOM 947 N N . PHE A 1 121 ? -5.044 3.421 -3.571 1.00 91.25 121 PHE A N 1
ATOM 948 C CA . PHE A 1 121 ? -4.994 2.443 -2.484 1.00 91.25 121 PHE A CA 1
ATOM 949 C C . PHE A 1 121 ? -3.879 2.733 -1.473 1.00 91.25 121 PHE A C 1
ATOM 951 O O . PHE A 1 121 ? -4.135 2.638 -0.273 1.00 91.25 121 PHE A O 1
ATOM 958 N N . LEU A 1 122 ? -2.689 3.163 -1.921 1.00 88.38 122 LEU A N 1
ATOM 959 C CA . LEU A 1 122 ? -1.612 3.583 -1.012 1.00 88.38 122 LEU A CA 1
ATOM 960 C C . LEU A 1 122 ? -2.037 4.774 -0.147 1.00 88.38 122 LEU A C 1
ATOM 962 O O . LEU A 1 122 ? -1.825 4.761 1.065 1.00 88.38 122 LEU A O 1
ATOM 966 N N . GLY A 1 123 ? -2.641 5.793 -0.764 1.00 91.38 123 GLY A N 1
ATOM 967 C CA . GLY A 1 123 ? -3.104 6.977 -0.045 1.00 91.38 123 GLY A CA 1
ATOM 968 C C . GLY A 1 123 ? -4.206 6.632 0.951 1.00 91.38 123 GLY A C 1
ATOM 969 O O . GLY A 1 123 ? -4.062 6.864 2.148 1.00 91.38 123 GLY A O 1
ATOM 970 N N . LEU A 1 124 ? -5.284 6.013 0.468 1.00 91.25 124 LEU A N 1
ATOM 971 C CA . LEU A 1 124 ? -6.443 5.685 1.294 1.00 91.25 124 LEU A CA 1
ATOM 972 C C . LEU A 1 124 ? -6.101 4.696 2.413 1.00 91.25 124 LEU A C 1
ATOM 974 O O . LEU A 1 124 ? -6.492 4.929 3.554 1.00 91.25 124 LEU A O 1
ATOM 978 N N . GLY A 1 125 ? -5.345 3.631 2.130 1.00 90.81 125 GLY A N 1
ATOM 979 C CA . GLY A 1 125 ? -4.978 2.623 3.130 1.00 90.81 125 GLY A CA 1
ATOM 980 C C . GLY A 1 125 ? -4.194 3.217 4.302 1.00 90.81 125 GLY A C 1
ATOM 981 O O . GLY A 1 125 ? -4.539 2.987 5.466 1.00 90.81 125 GLY A O 1
ATOM 982 N N . MET A 1 126 ? -3.195 4.055 4.006 1.00 88.75 126 MET A N 1
ATOM 983 C CA . MET A 1 126 ? -2.391 4.728 5.030 1.00 88.75 126 MET A CA 1
ATOM 984 C C . MET A 1 126 ? -3.207 5.766 5.802 1.00 88.75 126 MET A C 1
ATOM 986 O O . MET A 1 126 ? -3.167 5.779 7.033 1.00 88.75 126 MET A O 1
ATOM 990 N N . SER A 1 127 ? -3.990 6.597 5.109 1.00 93.56 127 SER A N 1
ATOM 991 C CA . SER A 1 127 ? -4.831 7.613 5.748 1.00 93.56 127 SER A CA 1
ATOM 992 C C . SER A 1 127 ? -5.871 6.999 6.685 1.00 93.56 127 SER A C 1
ATOM 994 O O . SER A 1 127 ? -6.006 7.454 7.819 1.00 93.56 127 SER A O 1
ATOM 996 N N . ILE A 1 128 ? -6.567 5.942 6.253 1.00 91.00 128 ILE A N 1
ATOM 997 C CA . ILE A 1 128 ? -7.582 5.250 7.061 1.00 91.00 128 ILE A CA 1
ATOM 998 C C . ILE A 1 128 ? -6.944 4.630 8.307 1.00 91.00 128 ILE A C 1
ATOM 1000 O O . ILE A 1 128 ? -7.434 4.825 9.421 1.00 91.00 128 ILE A O 1
ATOM 1004 N N . SER A 1 129 ? -5.826 3.921 8.131 1.00 89.62 129 SER A N 1
ATOM 1005 C CA . SER A 1 129 ? -5.119 3.267 9.236 1.00 89.62 129 SER A CA 1
ATOM 1006 C C . SER A 1 129 ? -4.644 4.288 10.272 1.00 89.62 129 SER A C 1
ATOM 1008 O O . SER A 1 129 ? -4.860 4.111 11.473 1.00 89.62 129 SER A O 1
ATOM 1010 N N . TYR A 1 130 ? -4.051 5.394 9.815 1.00 91.12 130 TYR A N 1
ATOM 1011 C CA . TYR A 1 130 ? -3.544 6.442 10.696 1.00 91.12 130 TYR A CA 1
ATOM 1012 C C . TYR A 1 130 ? -4.675 7.190 11.412 1.00 91.12 130 TYR A C 1
ATOM 1014 O O . TYR A 1 130 ? -4.594 7.414 12.618 1.00 91.12 130 TYR A O 1
ATOM 1022 N N . ALA A 1 131 ? -5.768 7.507 10.712 1.00 91.88 131 ALA A N 1
ATOM 1023 C CA . ALA A 1 131 ? -6.941 8.147 11.305 1.00 91.88 131 ALA A CA 1
ATOM 1024 C C . ALA A 1 131 ? -7.591 7.276 12.393 1.00 91.88 131 ALA A C 1
ATOM 1026 O O . ALA A 1 131 ? -7.936 7.776 13.468 1.00 91.88 131 ALA A O 1
ATOM 1027 N N . ALA A 1 132 ? -7.717 5.966 12.159 1.00 87.62 132 ALA A N 1
ATOM 1028 C CA . ALA A 1 132 ? -8.259 5.032 13.142 1.00 87.62 132 ALA A CA 1
ATOM 1029 C C . ALA A 1 132 ? -7.359 4.916 14.386 1.00 87.62 132 ALA A C 1
ATOM 1031 O O . ALA A 1 132 ? -7.855 4.970 15.516 1.00 87.62 132 ALA A O 1
ATOM 1032 N N . LEU A 1 133 ? -6.036 4.824 14.195 1.00 87.94 133 LEU A N 1
ATOM 1033 C CA . LEU A 1 133 ? -5.062 4.809 15.292 1.00 87.94 133 LEU A CA 1
ATOM 1034 C C . LEU A 1 133 ? -5.104 6.104 16.104 1.00 87.94 133 LEU A C 1
ATOM 1036 O O . LEU A 1 133 ? -5.234 6.051 17.326 1.00 87.94 133 LEU A O 1
ATOM 1040 N N . LEU A 1 134 ? -5.068 7.259 15.435 1.00 88.50 134 LEU A N 1
ATOM 1041 C CA . LEU A 1 134 ? -5.180 8.564 16.083 1.00 88.50 134 LEU A CA 1
ATOM 1042 C C . LEU A 1 134 ? -6.473 8.680 16.888 1.00 88.50 134 LEU A C 1
ATOM 1044 O O . LEU A 1 134 ? -6.442 9.140 18.027 1.00 88.50 134 LEU A O 1
ATOM 1048 N N . THR A 1 135 ? -7.602 8.239 16.334 1.00 87.31 135 THR A N 1
ATOM 1049 C CA . THR A 1 135 ? -8.897 8.275 17.028 1.00 87.31 135 THR A CA 1
ATOM 1050 C C . THR A 1 135 ? -8.867 7.420 18.293 1.00 87.31 135 THR A C 1
ATOM 1052 O O . THR A 1 135 ? -9.300 7.861 19.361 1.00 87.31 135 THR A O 1
ATOM 1055 N N . LYS A 1 136 ? -8.302 6.210 18.205 1.00 82.25 136 LYS A N 1
ATOM 1056 C CA . LYS A 1 136 ? -8.163 5.302 19.348 1.00 82.25 136 LYS A CA 1
ATOM 1057 C C . LYS A 1 136 ? -7.264 5.901 20.434 1.00 82.25 136 LYS A C 1
ATOM 1059 O O . LYS A 1 136 ? -7.647 5.895 21.602 1.00 82.25 136 LYS A O 1
ATOM 1064 N N . THR A 1 137 ? -6.123 6.475 20.053 1.00 87.69 137 THR A N 1
ATOM 1065 C CA . THR A 1 137 ? -5.187 7.131 20.978 1.00 87.69 137 THR A CA 1
ATOM 1066 C C . THR A 1 137 ? -5.807 8.357 21.642 1.00 87.69 137 THR A C 1
ATOM 1068 O O . THR A 1 137 ? -5.716 8.492 22.858 1.00 87.69 137 THR A O 1
ATOM 1071 N N . ASN A 1 138 ? -6.505 9.212 20.887 1.00 86.31 138 ASN A N 1
ATOM 1072 C CA . ASN A 1 138 ? -7.194 10.383 21.437 1.00 86.31 138 ASN A CA 1
ATOM 1073 C C . ASN A 1 138 ? -8.283 9.990 22.443 1.00 86.31 138 ASN A C 1
ATOM 1075 O O . ASN A 1 138 ? -8.402 10.603 23.503 1.00 86.31 138 ASN A O 1
ATOM 1079 N N . ARG A 1 139 ? -9.060 8.939 22.149 1.00 83.69 139 ARG A N 1
ATOM 1080 C CA . ARG A 1 139 ? -10.073 8.427 23.083 1.00 83.69 139 ARG A CA 1
ATOM 1081 C C . ARG A 1 139 ? -9.434 7.936 24.385 1.00 83.69 139 ARG A C 1
ATOM 1083 O O . ARG A 1 139 ? -9.943 8.259 25.452 1.00 83.69 139 ARG A O 1
ATOM 1090 N N . ILE A 1 140 ? -8.320 7.204 24.306 1.00 84.56 140 ILE A N 1
ATOM 1091 C CA . ILE A 1 140 ? -7.570 6.740 25.486 1.00 84.56 140 ILE A CA 1
ATOM 1092 C C . ILE A 1 140 ? -7.010 7.931 26.272 1.00 84.56 140 ILE A C 1
ATOM 1094 O O . ILE A 1 140 ? -7.188 7.995 27.485 1.00 84.56 140 ILE A O 1
ATOM 1098 N N . TYR A 1 141 ? -6.401 8.902 25.588 1.00 86.25 141 TYR A N 1
ATOM 1099 C CA . TYR A 1 141 ? -5.854 10.109 26.208 1.00 86.25 141 TYR A CA 1
ATOM 1100 C C . TYR A 1 141 ? -6.912 10.868 27.017 1.00 86.25 141 TYR A C 1
ATOM 1102 O O . TYR A 1 141 ? -6.669 11.193 28.175 1.00 86.25 141 TYR A O 1
ATOM 1110 N N . ARG A 1 142 ? -8.113 11.066 26.455 1.00 83.44 142 ARG A N 1
ATOM 1111 C CA . ARG A 1 142 ? -9.226 11.725 27.156 1.00 83.44 142 ARG A CA 1
ATOM 1112 C C . ARG A 1 142 ? -9.684 10.969 28.401 1.00 83.44 142 ARG A C 1
ATOM 1114 O O . ARG A 1 142 ? -10.028 11.604 29.389 1.00 83.44 142 ARG A O 1
ATOM 1121 N N . ILE A 1 143 ? -9.678 9.634 28.379 1.00 84.81 143 ILE A N 1
ATOM 1122 C CA . ILE A 1 143 ? -10.023 8.823 29.560 1.00 84.81 143 ILE A CA 1
ATOM 1123 C C . ILE A 1 143 ? -8.983 9.036 30.668 1.00 84.81 143 ILE A C 1
ATOM 1125 O O . ILE A 1 143 ? -9.349 9.254 31.820 1.00 84.81 143 ILE A O 1
ATOM 1129 N N . PHE A 1 144 ? -7.692 9.029 30.325 1.00 84.38 144 PHE A N 1
ATOM 1130 C CA . PHE A 1 144 ? -6.625 9.308 31.291 1.00 84.38 144 PHE A CA 1
ATOM 1131 C C . PHE A 1 144 ? -6.663 10.751 31.803 1.00 84.38 144 PHE A C 1
ATOM 1133 O O . PHE A 1 144 ? -6.451 10.985 32.989 1.00 84.38 144 PHE A O 1
ATOM 1140 N N . GLU A 1 145 ? -6.960 11.725 30.945 1.00 85.12 145 GLU A N 1
ATOM 1141 C CA . GLU A 1 145 ? -7.123 13.125 31.337 1.00 85.12 145 GLU A CA 1
ATOM 1142 C C . GLU A 1 145 ? -8.304 13.319 32.298 1.00 85.12 145 GLU A C 1
ATOM 1144 O O . GLU A 1 145 ? -8.135 13.939 33.347 1.00 85.12 145 GLU A O 1
ATOM 1149 N N . GLN A 1 146 ? -9.465 12.730 31.992 1.00 76.81 146 GLN A N 1
ATOM 1150 C CA . GLN A 1 146 ? -10.632 12.738 32.877 1.00 76.81 146 GLN A CA 1
ATOM 1151 C C . GLN A 1 146 ? -10.328 12.062 34.216 1.00 76.81 146 GLN A C 1
ATOM 1153 O O . GLN A 1 146 ? -10.698 12.594 35.259 1.00 76.81 146 GLN A O 1
ATOM 1158 N N . GLY A 1 147 ? -9.602 10.938 34.206 1.00 75.69 147 GLY A N 1
ATOM 1159 C CA . GLY A 1 147 ? -9.151 10.265 35.424 1.00 75.69 147 GLY A CA 1
ATOM 1160 C C . GLY A 1 147 ? -8.225 11.136 36.277 1.00 75.69 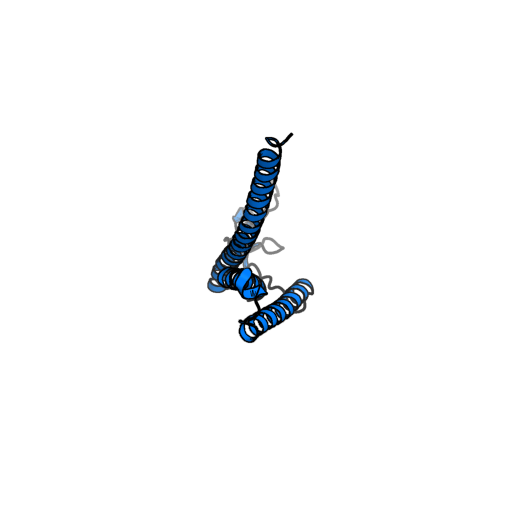147 GLY A C 1
ATOM 1161 O O . GLY A 1 147 ? -8.419 11.218 37.487 1.00 75.69 147 GLY A O 1
ATOM 1162 N N . ARG A 1 148 ? -7.271 11.847 35.655 1.00 76.38 148 ARG A N 1
ATOM 1163 C CA . ARG A 1 148 ? -6.382 12.793 36.355 1.00 76.38 148 ARG A CA 1
ATOM 1164 C C . ARG A 1 148 ? -7.141 13.985 36.938 1.00 76.38 148 ARG A C 1
ATOM 1166 O O . ARG A 1 148 ? -6.871 14.388 38.065 1.00 76.38 148 ARG A O 1
ATOM 1173 N N . CYS A 1 149 ? -8.094 14.545 36.196 1.00 73.44 149 CYS A N 1
ATOM 1174 C CA . CYS A 1 149 ? -8.931 15.642 36.682 1.00 73.44 149 CYS A CA 1
ATOM 1175 C C . CYS A 1 149 ? -9.797 15.196 37.871 1.00 73.44 149 CYS A C 1
ATOM 1177 O O . CYS A 1 149 ? -9.864 15.899 38.877 1.00 73.44 149 CYS A O 1
ATOM 1179 N N . LEU A 1 150 ? -10.378 13.993 37.801 1.00 68.25 150 LEU A N 1
ATOM 1180 C CA . LEU A 1 150 ? -11.149 13.410 38.898 1.00 68.25 150 LEU A CA 1
ATOM 1181 C C . LEU A 1 150 ? -10.282 13.171 40.142 1.00 68.25 150 LEU A C 1
ATOM 1183 O O . LEU A 1 150 ? -10.722 13.491 41.240 1.00 68.25 150 LEU A O 1
ATOM 1187 N N . SER A 1 151 ? -9.050 12.668 39.986 1.00 68.81 151 SER A N 1
ATOM 1188 C CA . SER A 1 151 ? -8.132 12.502 41.122 1.00 68.81 151 SER A CA 1
ATOM 1189 C C . SER A 1 151 ? -7.742 13.835 41.764 1.00 68.81 151 SER A C 1
ATOM 1191 O O . SER A 1 151 ? -7.712 13.919 42.984 1.00 68.81 151 SER A O 1
ATOM 1193 N N . VAL A 1 152 ? -7.520 14.892 40.971 1.00 71.06 152 VAL A N 1
ATOM 1194 C CA . VAL A 1 152 ? -7.215 16.239 41.494 1.00 71.06 152 VAL A CA 1
ATOM 1195 C C . VAL A 1 152 ? -8.423 16.842 42.220 1.00 71.06 152 VAL A C 1
ATOM 1197 O O . VAL A 1 152 ? -8.266 17.462 43.269 1.00 71.06 152 VAL A O 1
ATOM 1200 N N . LEU A 1 153 ? -9.641 16.640 41.707 1.00 68.69 153 LEU A N 1
ATOM 1201 C CA . LEU A 1 153 ? -10.870 17.092 42.367 1.00 68.69 153 LEU A CA 1
ATOM 1202 C C . LEU A 1 153 ? -11.162 16.321 43.660 1.00 68.69 153 LEU A C 1
ATOM 1204 O O . LEU A 1 153 ? -11.626 16.931 44.624 1.00 68.69 153 LEU A O 1
ATOM 1208 N N . LEU A 1 154 ? -10.886 15.013 43.707 1.00 66.44 154 LEU A N 1
ATOM 1209 C CA . LEU A 1 154 ? -11.016 14.226 44.937 1.00 66.44 154 LEU A CA 1
ATOM 1210 C C . LEU A 1 154 ? -10.033 14.705 46.010 1.00 66.44 154 LEU A C 1
ATOM 1212 O O . LEU A 1 154 ? -10.440 14.872 47.154 1.00 66.44 154 LEU A O 1
ATOM 1216 N N . ASP A 1 155 ? -8.784 14.978 45.630 1.00 64.88 155 ASP A N 1
ATOM 1217 C CA . ASP A 1 155 ? -7.753 15.526 46.521 1.00 64.88 155 ASP A CA 1
ATOM 1218 C C . ASP A 1 155 ? -8.170 16.907 47.068 1.00 64.88 155 ASP A C 1
ATOM 1220 O O . ASP A 1 155 ? -8.189 17.142 48.275 1.00 64.88 155 ASP A O 1
ATOM 1224 N N . SER A 1 156 ? -8.688 17.774 46.190 1.00 64.06 156 SER A N 1
ATOM 1225 C CA . SER A 1 156 ? -9.218 19.098 46.558 1.00 64.06 156 SER A CA 1
ATOM 1226 C C . SER A 1 156 ? -10.442 19.031 47.485 1.00 64.06 156 SER A C 1
ATOM 1228 O O . SER A 1 156 ? -10.641 19.917 48.314 1.00 64.06 156 SER A O 1
ATOM 1230 N N . SER A 1 157 ? -11.278 17.997 47.346 1.00 57.41 157 SER A N 1
ATOM 1231 C CA . SER A 1 157 ? -12.491 17.797 48.157 1.00 57.41 157 SER A CA 1
ATOM 1232 C C . SER A 1 157 ? -12.213 17.121 49.504 1.00 57.41 157 SER A C 1
ATOM 1234 O O . SER A 1 157 ? -13.086 17.134 50.369 1.00 57.41 157 SER A O 1
ATOM 1236 N N . LEU A 1 158 ? -11.025 16.532 49.690 1.00 56.66 158 LEU A N 1
ATOM 1237 C CA . LEU A 1 158 ? -10.585 15.923 50.951 1.00 56.66 158 LEU A CA 1
ATOM 1238 C C . LEU A 1 158 ? -9.861 16.928 51.867 1.00 56.66 158 LEU A C 1
ATOM 1240 O O . LEU A 1 158 ? -9.803 16.725 53.076 1.00 56.66 158 LEU A O 1
ATOM 1244 N N . GLN A 1 159 ? -9.374 18.041 51.312 1.00 58.44 159 GLN A N 1
ATOM 1245 C CA . GLN A 1 159 ? -8.664 19.089 52.047 1.00 58.44 159 GLN A CA 1
ATOM 1246 C C . GLN A 1 159 ? -9.511 20.069 52.904 1.00 58.44 159 GLN A C 1
ATOM 1248 O O . GLN A 1 159 ? -8.911 20.760 53.723 1.00 58.44 159 GLN A O 1
ATOM 1253 N N . PRO A 1 160 ? -10.859 20.171 52.820 1.00 51.72 160 PRO A N 1
ATOM 1254 C CA . PRO A 1 160 ? -11.636 20.972 53.770 1.00 51.72 160 PRO A CA 1
ATOM 1255 C C . PRO A 1 160 ? -11.999 20.217 55.066 1.00 51.72 160 PRO A C 1
ATOM 1257 O O . PRO A 1 160 ? -12.774 20.745 55.862 1.00 51.72 160 PRO A O 1
ATOM 1260 N N . LEU A 1 161 ? -11.482 18.997 55.289 1.00 51.12 161 LEU A N 1
ATOM 1261 C CA . LEU A 1 161 ? -11.743 18.188 56.491 1.00 51.12 161 LEU A CA 1
ATOM 1262 C C . LEU A 1 161 ? -10.487 17.957 57.367 1.00 51.12 161 LEU A C 1
ATOM 1264 O O . LEU A 1 161 ? -10.340 16.884 57.955 1.00 51.12 161 LEU A O 1
ATOM 1268 N N . SER A 1 162 ? -9.584 18.941 57.454 1.00 44.41 162 SER A N 1
ATOM 1269 C CA . SER A 1 162 ? -8.472 18.990 58.425 1.00 44.41 162 SER A CA 1
ATOM 1270 C C . SER A 1 162 ? -8.330 20.375 59.035 1.00 44.41 162 SER A C 1
ATOM 1272 O O . SER A 1 162 ? -8.263 21.330 58.227 1.00 44.41 162 SER A O 1
#

Radius of gyration: 29.64 Å; Cα contacts (8 Å, |Δi|>4): 118; chains: 1; bounding box: 61×37×100 Å

pLDDT: mean 81.26, std 10.58, range [44.41, 95.19]

Organism: NCBI:txid188132

Foldseek 3Di:
DDDDDDDDDFQWADPDPPDIDGDDPQWGQDPNSHDTDGDDDPADDCPDPVLVVLLVVLVVQLVVLVVVVVCCVVVVVDVVCVVQDVVLVVLLSVLSNLVSVLSVLVNDGDDPVSVVSNVVSVVSSVVSNVVSVVVSVVVVVVVVVVVVVVVVVVVVVVVVPD

Secondary structure (DSSP, 8-state):
------PPPTTEEEEETTEEEEPPTTEEE-TTSSSEEEPP-----TTSHHHHHHHHHHHHHHHHHHHHHHHHHHTTT-HHHHHH-HHHHHHHHHHHHHHHHHHHHHHS---HHHHHHHHHHHHHHHHHHHHHHHHHHHHHHHHHHHHHHHHHHHHHHHGGG-

Mean predicted aligned error: 12.2 Å

Nearest PDB structures (foldseek):
  8wgd-assembly1_B  TM=6.998E-01  e=1.421E-16  Homo sapiens
  8jd4-assembly1_4  TM=6.966E-01  e=1.876E-15  Homo sapiens
  7mtr-assembly1_A  TM=6.716E-01  e=3.588E-12  Homo sapiens
  7mtr-assembly1_B  TM=6.872E-01  e=6.631E-12  Homo sapiens
  8t6j-assembly1_B  TM=6.775E-01  e=9.898E-11  Homo sapiens